Protein AF-A0A955L3F7-F1 (afdb_monomer_lite)

Foldseek 3Di:
DVVVVCVVVVHDPPQPLEEEDFDADPVRATAADPPVVVVVVVSVVVPRQYYEGEADDPPVVPPRRPDHHYTD

Radius of gyration: 12.65 Å; chains: 1; bounding box: 32×19×35 Å

Organism: NCBI:txid2099670

Structure (mmCIF, N/CA/C/O backbone):
data_AF-A0A955L3F7-F1
#
_entry.id   AF-A0A955L3F7-F1
#
loop_
_atom_site.group_PDB
_atom_site.id
_atom_site.type_symbol
_atom_site.label_atom_id
_atom_site.label_alt_id
_atom_site.label_comp_id
_atom_site.label_asym_id
_atom_site.label_entity_id
_atom_site.label_seq_id
_atom_site.pdbx_PDB_ins_code
_atom_site.Cartn_x
_atom_site.Cartn_y
_atom_site.Cartn_z
_atom_site.occupancy
_atom_site.B_iso_or_equiv
_atom_site.auth_seq_id
_atom_site.auth_comp_id
_atom_site.auth_asym_id
_atom_site.auth_atom_id
_atom_site.pdbx_PDB_model_num
ATOM 1 N N . CYS A 1 1 ? 4.197 -0.128 -6.972 1.00 86.38 1 CYS A N 1
ATOM 2 C CA . CYS A 1 1 ? 5.016 -1.091 -7.746 1.00 86.38 1 CYS A CA 1
ATOM 3 C C . CYS A 1 1 ? 4.204 -2.282 -8.269 1.00 86.38 1 CYS A C 1
ATOM 5 O O . CYS A 1 1 ? 4.431 -2.655 -9.411 1.00 86.38 1 CYS A O 1
ATOM 7 N N . ASN A 1 2 ? 3.254 -2.852 -7.509 1.00 88.19 2 ASN A N 1
ATOM 8 C CA . ASN A 1 2 ? 2.539 -4.072 -7.920 1.00 88.19 2 ASN A CA 1
ATOM 9 C C . ASN A 1 2 ? 1.866 -3.988 -9.302 1.00 88.19 2 ASN A C 1
ATOM 11 O O . ASN A 1 2 ? 2.028 -4.898 -10.098 1.00 88.19 2 ASN A O 1
ATOM 15 N N . ALA A 1 3 ? 1.212 -2.871 -9.638 1.00 90.00 3 ALA A N 1
ATOM 16 C CA . ALA A 1 3 ? 0.573 -2.693 -10.949 1.00 90.00 3 ALA A CA 1
ATOM 17 C C . ALA A 1 3 ? 1.541 -2.862 -12.142 1.00 90.00 3 ALA A C 1
ATOM 19 O O . ALA A 1 3 ? 1.169 -3.411 -13.176 1.00 90.00 3 ALA A O 1
ATOM 20 N N . ILE A 1 4 ? 2.799 -2.431 -11.989 1.00 91.81 4 ILE A N 1
ATOM 21 C CA . ILE A 1 4 ? 3.835 -2.596 -13.020 1.00 91.81 4 ILE A CA 1
ATOM 22 C C . ILE A 1 4 ? 4.220 -4.075 -13.138 1.00 91.81 4 ILE A C 1
ATOM 24 O O . ILE A 1 4 ? 4.366 -4.588 -14.244 1.00 91.81 4 ILE A O 1
ATOM 28 N N . VAL A 1 5 ? 4.356 -4.768 -12.003 1.00 91.25 5 VAL A N 1
ATOM 29 C CA . VAL A 1 5 ? 4.688 -6.199 -11.957 1.00 91.25 5 VAL A CA 1
ATOM 30 C C . VAL A 1 5 ? 3.570 -7.046 -12.566 1.00 91.25 5 VAL A C 1
ATOM 32 O O . VAL A 1 5 ? 3.867 -7.939 -13.356 1.00 91.25 5 VAL A O 1
ATOM 35 N N . ASP A 1 6 ? 2.309 -6.751 -12.246 1.00 89.88 6 ASP A N 1
ATOM 36 C CA . ASP A 1 6 ? 1.137 -7.441 -12.799 1.00 89.88 6 ASP A CA 1
ATOM 37 C C . ASP A 1 6 ? 1.101 -7.298 -14.329 1.00 89.88 6 ASP A C 1
ATOM 39 O O . ASP A 1 6 ? 0.989 -8.294 -15.049 1.00 89.88 6 ASP A O 1
ATOM 43 N N . SER A 1 7 ? 1.305 -6.070 -14.821 1.00 90.38 7 SER A N 1
ATOM 44 C CA . SER A 1 7 ? 1.393 -5.769 -16.254 1.00 90.38 7 SER A CA 1
ATOM 45 C C . SER A 1 7 ? 2.535 -6.534 -16.930 1.00 90.38 7 SER A C 1
ATOM 47 O O . SER A 1 7 ? 2.317 -7.244 -17.912 1.00 90.38 7 SER A O 1
ATOM 49 N N . TYR A 1 8 ? 3.742 -6.479 -16.357 1.00 94.12 8 TYR A N 1
ATOM 50 C CA . TYR A 1 8 ? 4.911 -7.186 -16.883 1.00 94.12 8 TYR A CA 1
ATOM 51 C C . TYR A 1 8 ? 4.695 -8.704 -16.946 1.00 94.12 8 TYR A C 1
ATOM 53 O O . TYR A 1 8 ? 5.075 -9.355 -17.920 1.00 94.12 8 TYR A O 1
ATOM 61 N N . ARG A 1 9 ? 4.049 -9.275 -15.924 1.00 92.00 9 ARG A N 1
ATOM 62 C CA . ARG A 1 9 ? 3.770 -10.712 -15.846 1.00 92.00 9 ARG A CA 1
ATOM 63 C C . ARG A 1 9 ? 2.565 -11.147 -16.681 1.00 92.00 9 ARG A C 1
ATOM 65 O O . ARG A 1 9 ? 2.336 -12.349 -16.778 1.00 92.00 9 ARG A O 1
ATOM 72 N N . ARG A 1 10 ? 1.809 -10.214 -17.279 1.00 88.38 10 ARG A N 1
ATOM 73 C CA . ARG A 1 10 ? 0.520 -10.478 -17.950 1.00 88.38 10 ARG A CA 1
ATOM 74 C C . ARG A 1 10 ? -0.441 -11.285 -17.068 1.00 88.38 10 ARG A C 1
ATOM 76 O O . ARG A 1 10 ? -1.193 -12.126 -17.554 1.00 88.38 10 ARG A O 1
ATOM 83 N N . VAL A 1 11 ? -0.386 -11.052 -15.758 1.00 83.94 11 VAL A N 1
ATOM 84 C CA . VAL A 1 11 ? -1.284 -11.684 -14.792 1.00 83.94 11 VAL A CA 1
ATOM 85 C C . VAL A 1 11 ? -2.361 -10.674 -14.455 1.00 83.94 11 VAL A C 1
ATOM 87 O O . VAL A 1 11 ? -2.074 -9.605 -13.921 1.00 83.94 11 VAL A O 1
ATOM 90 N N . GLU A 1 12 ? -3.611 -11.017 -14.746 1.00 75.12 12 GLU A N 1
ATOM 91 C CA . GLU A 1 12 ? -4.730 -10.246 -14.222 1.00 75.12 12 GLU A CA 1
ATOM 92 C C . GLU A 1 12 ? -4.747 -10.358 -12.703 1.00 75.12 12 GLU A C 1
ATOM 94 O O . GLU A 1 12 ? -4.606 -11.450 -12.141 1.00 75.12 12 GLU A O 1
ATOM 99 N N . ASN A 1 13 ? -4.923 -9.225 -12.029 1.00 68.75 13 ASN A N 1
ATOM 100 C CA . ASN A 1 13 ? -4.983 -9.199 -10.581 1.00 68.75 13 ASN A CA 1
ATOM 101 C C . ASN A 1 13 ? -6.262 -9.912 -10.111 1.00 68.75 13 ASN A C 1
ATOM 103 O O . ASN A 1 13 ? -7.344 -9.334 -10.032 1.00 68.75 13 ASN A O 1
ATOM 107 N N . ARG A 1 14 ? -6.134 -11.215 -9.833 1.00 64.44 14 ARG A N 1
ATOM 108 C CA . ARG A 1 14 ? -7.250 -12.089 -9.438 1.00 64.44 14 ARG A CA 1
ATOM 109 C C . ARG A 1 14 ? -7.813 -11.737 -8.061 1.00 64.44 14 ARG A C 1
ATOM 111 O O . ARG A 1 14 ? -8.894 -12.205 -7.712 1.00 64.44 14 ARG A O 1
ATOM 118 N N . GLN A 1 15 ? -7.098 -10.936 -7.269 1.00 72.31 15 GLN A N 1
ATOM 119 C CA . GLN A 1 15 ? -7.545 -10.505 -5.949 1.00 72.31 15 GLN A CA 1
ATOM 120 C C . GLN A 1 15 ? -8.222 -9.142 -6.056 1.00 72.31 15 GLN A C 1
ATOM 122 O O . GLN A 1 15 ? -7.623 -8.098 -5.798 1.00 72.31 15 GLN A O 1
ATOM 127 N N . LYS A 1 16 ? -9.508 -9.167 -6.420 1.00 77.44 16 LYS A N 1
ATOM 128 C CA . LYS A 1 16 ? -10.380 -8.000 -6.257 1.00 77.44 16 LYS A CA 1
ATOM 129 C C . LYS A 1 16 ? -10.339 -7.562 -4.785 1.00 77.44 16 LYS A C 1
ATOM 131 O O . LYS A 1 16 ? -10.257 -8.410 -3.897 1.00 77.44 16 LYS A O 1
ATOM 136 N N . ASN A 1 17 ? -10.349 -6.252 -4.546 1.00 87.00 17 ASN A N 1
ATOM 137 C CA . ASN A 1 17 ? -10.347 -5.648 -3.206 1.00 87.00 17 ASN A CA 1
ATOM 138 C C . ASN A 1 17 ? -9.074 -5.908 -2.370 1.00 87.00 17 ASN A C 1
ATOM 140 O O . ASN A 1 17 ? -9.127 -5.947 -1.138 1.00 87.00 17 ASN A O 1
ATOM 144 N N . LEU A 1 18 ? -7.917 -6.057 -3.026 1.00 86.44 18 LEU A N 1
ATOM 145 C CA . LEU A 1 18 ? -6.603 -6.089 -2.377 1.00 86.44 18 LEU A CA 1
ATOM 146 C C . LEU A 1 18 ? -5.979 -4.689 -2.317 1.00 86.44 18 LEU A C 1
ATOM 148 O O . LEU A 1 18 ? -5.787 -4.044 -3.346 1.00 86.44 18 LEU A O 1
ATOM 152 N N . MET A 1 19 ? -5.577 -4.255 -1.122 1.00 88.44 19 MET A N 1
ATOM 1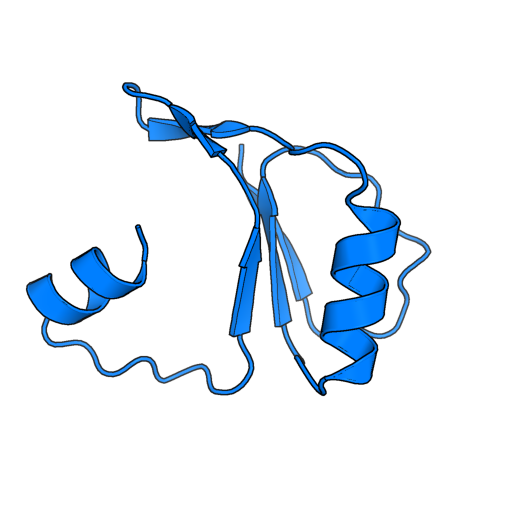53 C CA . MET A 1 19 ? -4.752 -3.061 -0.930 1.00 88.44 19 MET A CA 1
ATOM 154 C C . MET A 1 19 ? -3.338 -3.444 -0.487 1.00 88.44 19 MET A C 1
ATOM 156 O O . MET A 1 19 ? -3.151 -4.347 0.323 1.00 88.44 19 MET A O 1
ATOM 160 N N . MET A 1 20 ? -2.327 -2.734 -0.989 1.00 88.81 20 MET A N 1
ATOM 161 C CA . MET A 1 20 ? -0.937 -2.874 -0.549 1.00 88.81 20 MET A CA 1
ATOM 162 C C . MET A 1 20 ? -0.404 -1.517 -0.089 1.00 88.81 20 MET A C 1
ATOM 164 O O . MET A 1 20 ? -0.531 -0.534 -0.818 1.00 88.81 20 MET A O 1
ATOM 168 N N . ILE A 1 21 ? 0.201 -1.456 1.098 1.00 89.31 21 ILE A N 1
ATOM 169 C CA . ILE A 1 21 ? 0.721 -0.218 1.690 1.00 89.31 21 ILE A CA 1
ATOM 170 C C . ILE A 1 21 ? 2.139 -0.449 2.214 1.00 89.31 21 ILE A C 1
ATOM 172 O O . ILE A 1 21 ? 2.367 -1.264 3.105 1.00 89.31 21 ILE A O 1
ATOM 176 N N . GLY A 1 22 ? 3.098 0.311 1.702 1.00 88.81 22 GLY A N 1
ATOM 177 C CA . GLY A 1 22 ? 4.479 0.260 2.161 1.00 88.81 22 GLY A CA 1
ATOM 178 C C . GLY A 1 22 ? 5.412 0.981 1.203 1.00 88.81 22 GLY A C 1
ATOM 179 O O . GLY A 1 22 ? 5.076 1.207 0.040 1.00 88.81 22 GLY A O 1
ATOM 180 N N . GLU A 1 23 ? 6.590 1.325 1.700 1.00 89.62 23 GLU A N 1
ATOM 181 C CA . GLU A 1 23 ? 7.681 1.848 0.883 1.00 89.62 23 GLU A CA 1
ATOM 182 C C . GLU A 1 23 ? 8.589 0.704 0.450 1.00 89.62 23 GLU A C 1
ATOM 184 O O . GLU A 1 23 ? 8.921 -0.162 1.257 1.00 89.62 23 GLU A O 1
ATOM 189 N N . VAL A 1 24 ? 9.017 0.710 -0.810 1.00 90.56 24 VAL A N 1
ATOM 190 C CA . VAL A 1 24 ? 9.961 -0.282 -1.336 1.00 90.56 24 VAL A CA 1
ATOM 191 C C . VAL A 1 24 ? 11.339 0.363 -1.417 1.00 90.56 24 VAL A C 1
ATOM 193 O O . VAL A 1 24 ? 11.517 1.362 -2.110 1.00 90.56 24 VAL A O 1
ATOM 196 N N . GLY A 1 25 ? 12.307 -0.193 -0.689 1.00 89.12 25 GLY A N 1
ATOM 197 C CA . GLY A 1 25 ? 13.707 0.209 -0.783 1.00 89.12 25 GLY A CA 1
ATOM 198 C C . GLY A 1 25 ? 14.383 -0.351 -2.035 1.00 89.12 25 GLY A C 1
ATOM 199 O O . GLY A 1 25 ? 13.911 -1.318 -2.631 1.00 89.12 25 GLY A O 1
ATOM 200 N N . LEU A 1 26 ? 15.530 0.222 -2.407 1.00 92.19 26 LEU A N 1
ATOM 201 C CA . LEU A 1 26 ? 16.310 -0.214 -3.575 1.00 92.19 26 LEU A CA 1
ATOM 202 C C . LEU A 1 26 ? 16.746 -1.685 -3.485 1.00 92.19 26 LEU A C 1
ATOM 204 O O . LEU A 1 26 ? 16.781 -2.380 -4.493 1.00 92.19 26 LEU A O 1
ATOM 208 N N . SER A 1 27 ? 17.008 -2.175 -2.271 1.00 90.06 27 SER A N 1
ATOM 209 C CA . SER A 1 27 ? 17.359 -3.575 -2.006 1.00 90.06 27 SER A CA 1
ATOM 210 C C . SER A 1 27 ? 16.149 -4.521 -1.985 1.00 90.06 27 SER A C 1
ATOM 212 O O . SER A 1 27 ? 16.296 -5.689 -1.639 1.00 90.06 27 SER A O 1
ATOM 214 N N . GLY A 1 28 ? 14.943 -4.031 -2.289 1.00 84.88 28 GLY A N 1
ATOM 215 C CA . GLY A 1 28 ? 13.709 -4.820 -2.274 1.00 84.88 28 GLY A CA 1
ATOM 216 C C . GLY A 1 28 ? 13.081 -5.015 -0.889 1.00 84.88 28 GLY A C 1
ATOM 217 O O . GLY A 1 28 ? 12.092 -5.732 -0.769 1.00 84.88 28 GLY A O 1
ATOM 218 N N . ASN A 1 29 ? 13.610 -4.372 0.155 1.00 87.19 29 ASN A N 1
ATOM 219 C CA . ASN A 1 29 ? 13.018 -4.393 1.493 1.00 87.19 29 ASN A CA 1
ATOM 220 C C . ASN A 1 29 ? 11.745 -3.529 1.543 1.00 87.19 29 ASN A C 1
ATOM 222 O O . ASN A 1 29 ? 11.722 -2.436 0.969 1.00 87.19 29 ASN A O 1
ATOM 226 N N . VAL A 1 30 ? 10.716 -3.960 2.279 1.00 87.81 30 VAL A N 1
ATOM 227 C CA . VAL A 1 30 ? 9.466 -3.191 2.418 1.00 87.81 30 VAL A CA 1
ATOM 228 C C . VAL A 1 30 ? 9.383 -2.540 3.799 1.00 87.81 30 VAL A C 1
ATOM 230 O O . VAL A 1 30 ? 9.364 -3.222 4.821 1.00 87.81 30 VAL A O 1
ATOM 233 N N . LYS A 1 31 ? 9.322 -1.206 3.847 1.00 86.56 31 LYS A N 1
ATOM 234 C CA . LYS A 1 31 ? 9.243 -0.422 5.090 1.00 86.56 31 LYS A CA 1
ATOM 235 C C . LYS A 1 31 ? 7.811 0.013 5.406 1.00 86.56 31 LYS A C 1
ATOM 237 O O . LYS 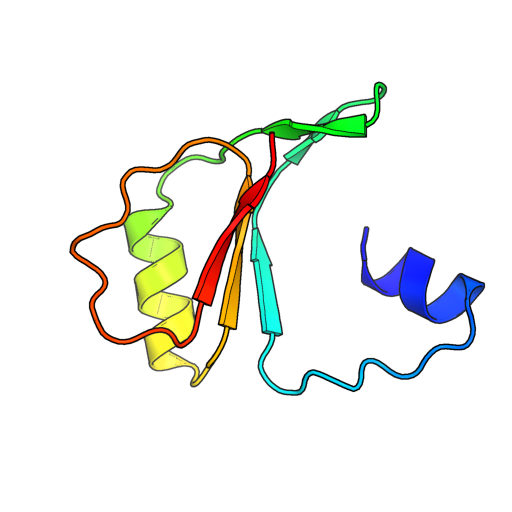A 1 31 ? 6.973 0.178 4.517 1.00 86.56 31 LYS A O 1
ATOM 242 N N . THR A 1 32 ? 7.543 0.203 6.696 1.00 86.56 32 THR A N 1
ATOM 243 C CA . THR A 1 32 ? 6.282 0.762 7.202 1.00 86.56 32 THR A CA 1
ATOM 244 C C . THR A 1 32 ? 6.197 2.258 6.900 1.00 86.56 32 THR A C 1
ATOM 246 O O . THR A 1 32 ? 7.204 2.956 6.981 1.00 86.56 32 THR A O 1
ATOM 249 N N . VAL A 1 33 ? 4.993 2.755 6.607 1.00 88.19 33 VAL A N 1
ATOM 250 C CA . VAL A 1 33 ? 4.722 4.191 6.423 1.00 88.19 33 VAL A CA 1
ATOM 251 C C . VAL A 1 33 ? 4.057 4.807 7.664 1.00 88.19 33 VAL A C 1
ATOM 253 O O . VAL A 1 33 ? 3.495 4.082 8.486 1.00 88.19 33 VAL A O 1
ATOM 256 N N . PRO A 1 34 ? 4.071 6.13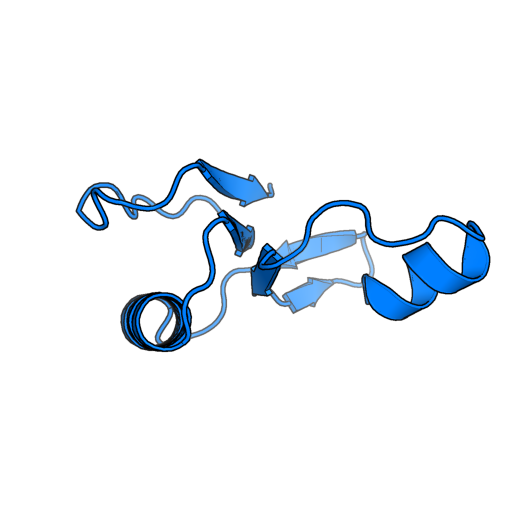8 7.839 1.00 87.88 34 PRO A N 1
ATOM 257 C CA . PRO A 1 34 ? 3.351 6.787 8.932 1.00 87.88 34 PRO A CA 1
ATOM 258 C C . PRO A 1 34 ? 1.823 6.604 8.850 1.00 87.88 34 PRO A C 1
ATOM 260 O O . PRO A 1 34 ? 1.249 6.466 7.764 1.00 87.88 34 PRO A O 1
ATOM 263 N N . ARG A 1 35 ? 1.159 6.679 10.016 1.00 88.31 35 ARG A N 1
ATOM 264 C CA . ARG A 1 35 ? -0.314 6.670 10.177 1.00 88.31 35 ARG A CA 1
ATOM 265 C C . ARG A 1 35 ? -1.019 5.441 9.580 1.00 88.31 35 ARG A C 1
ATOM 267 O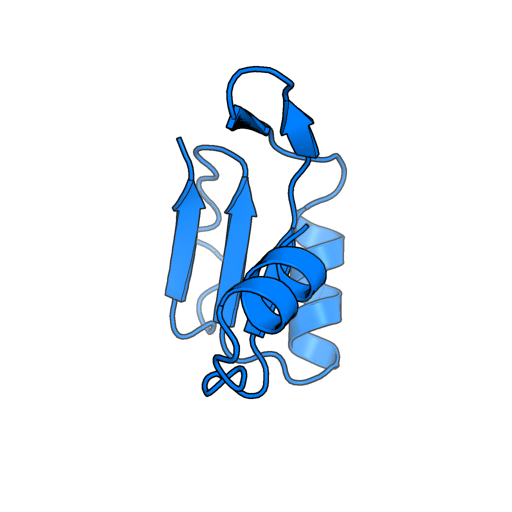 O . ARG A 1 35 ? -2.101 5.536 9.006 1.00 88.31 35 ARG A O 1
ATOM 274 N N . MET A 1 36 ? -0.421 4.260 9.739 1.00 85.25 36 MET A N 1
ATOM 275 C CA . MET A 1 36 ? -0.971 3.008 9.198 1.00 85.25 36 MET A CA 1
ATOM 276 C C . MET A 1 36 ? -2.381 2.683 9.681 1.00 85.25 36 MET A C 1
ATOM 278 O O . MET A 1 36 ? -3.189 2.218 8.887 1.00 85.25 36 MET A O 1
ATOM 282 N N . THR A 1 37 ? -2.699 2.948 10.948 1.00 83.94 37 THR A N 1
ATOM 283 C CA . THR A 1 37 ? -4.032 2.674 11.504 1.00 83.94 37 THR A CA 1
ATOM 284 C C . THR A 1 37 ? -5.129 3.440 10.762 1.00 83.94 37 THR A C 1
ATOM 286 O O . THR A 1 37 ? -6.138 2.850 10.395 1.00 83.94 37 THR A O 1
ATOM 289 N N . GLU A 1 38 ? -4.914 4.728 10.476 1.00 88.19 38 GLU A N 1
ATOM 290 C CA . GLU A 1 38 ? -5.863 5.563 9.724 1.00 88.19 38 GLU A CA 1
ATOM 291 C C . GLU A 1 38 ? -6.057 5.033 8.299 1.00 88.19 38 GLU A C 1
ATOM 293 O O . GLU A 1 38 ? -7.185 4.863 7.843 1.00 88.19 38 GLU A O 1
ATOM 298 N N . ARG A 1 39 ? -4.956 4.687 7.620 1.00 88.25 39 ARG A N 1
ATOM 299 C CA . ARG A 1 39 ? -4.988 4.142 6.253 1.00 88.25 39 ARG A CA 1
ATOM 300 C C . ARG A 1 39 ? -5.716 2.801 6.182 1.00 88.25 39 ARG A C 1
ATOM 302 O O . ARG A 1 39 ? -6.492 2.571 5.261 1.00 88.25 39 ARG A O 1
ATOM 309 N N . ILE A 1 40 ? -5.481 1.929 7.163 1.00 85.69 40 ILE A N 1
ATOM 310 C CA . ILE A 1 40 ? -6.163 0.637 7.282 1.00 85.69 40 ILE A CA 1
ATOM 311 C C . ILE A 1 40 ? -7.663 0.846 7.538 1.00 85.69 40 ILE A C 1
ATOM 313 O O . ILE A 1 40 ? -8.479 0.152 6.938 1.00 85.69 40 ILE A O 1
ATOM 317 N N . ASN A 1 41 ? -8.045 1.803 8.387 1.00 86.38 41 ASN A N 1
ATOM 318 C CA . ASN A 1 41 ? -9.453 2.109 8.648 1.00 86.38 41 ASN A CA 1
ATOM 319 C C . ASN A 1 41 ? -10.172 2.643 7.404 1.00 86.38 41 ASN A C 1
ATOM 321 O O . ASN A 1 41 ? -11.292 2.219 7.123 1.00 86.38 41 ASN A O 1
ATOM 325 N N . GLU A 1 42 ? -9.522 3.506 6.626 1.00 90.12 42 GLU A N 1
ATOM 326 C CA . GLU A 1 42 ? -10.102 4.019 5.382 1.00 90.12 42 GLU A CA 1
ATOM 327 C C . GLU A 1 42 ? -10.246 2.917 4.326 1.00 90.12 42 GLU A C 1
ATOM 329 O O . GLU A 1 42 ? -11.291 2.782 3.695 1.00 90.12 42 GLU A O 1
ATOM 334 N N . ALA A 1 43 ? -9.246 2.044 4.197 1.00 87.25 43 ALA A N 1
ATOM 335 C CA . ALA A 1 43 ? -9.334 0.875 3.327 1.00 87.25 43 ALA A CA 1
ATOM 336 C C . ALA A 1 43 ? -10.515 -0.039 3.704 1.00 87.25 43 ALA A C 1
ATOM 338 O O . ALA A 1 43 ? -11.223 -0.543 2.836 1.00 87.25 43 ALA A O 1
ATOM 339 N N . ARG A 1 44 ? -10.790 -0.207 5.001 1.00 83.25 44 ARG A N 1
ATOM 340 C CA . ARG A 1 44 ? -11.972 -0.953 5.462 1.00 83.25 44 ARG A CA 1
ATOM 341 C C . ARG A 1 44 ? -13.270 -0.257 5.071 1.00 83.25 44 ARG A C 1
ATOM 343 O O . ARG A 1 44 ? -14.188 -0.921 4.604 1.00 83.25 44 ARG A O 1
ATOM 350 N N . ARG A 1 45 ? -13.344 1.066 5.236 1.00 87.56 45 ARG A N 1
ATOM 351 C CA . ARG A 1 45 ? -14.514 1.866 4.846 1.00 87.56 45 ARG A CA 1
ATOM 352 C C . ARG A 1 45 ? -14.811 1.758 3.346 1.00 87.56 45 ARG A C 1
ATOM 354 O O . ARG A 1 45 ? -15.974 1.749 2.963 1.00 87.56 45 ARG A O 1
ATOM 361 N N . LEU A 1 46 ? -13.773 1.647 2.520 1.00 90.44 46 LEU A N 1
ATOM 362 C CA . LEU A 1 46 ? -13.879 1.506 1.065 1.00 90.44 46 LEU A CA 1
ATOM 363 C C . LEU A 1 46 ? -14.160 0.066 0.591 1.00 90.44 46 LEU A C 1
ATOM 365 O O . LEU A 1 46 ? -14.324 -0.143 -0.608 1.00 90.44 46 LEU A O 1
ATOM 369 N N . GLY A 1 47 ? -14.231 -0.917 1.497 1.00 86.69 47 GLY A N 1
ATOM 370 C CA . GLY A 1 47 ? -14.568 -2.305 1.158 1.00 86.69 47 GLY A CA 1
ATOM 371 C C . GLY A 1 47 ? -13.385 -3.165 0.701 1.00 86.69 47 GLY A C 1
ATOM 372 O O . GLY A 1 47 ? -13.570 -4.093 -0.081 1.00 86.69 47 GLY A O 1
ATOM 373 N N . PHE A 1 48 ? -12.163 -2.870 1.157 1.00 87.50 48 PHE A N 1
ATOM 374 C CA . PHE A 1 48 ? -11.012 -3.743 0.910 1.00 87.50 48 PHE A CA 1
ATOM 375 C C . PHE A 1 48 ? -10.990 -4.937 1.877 1.00 87.50 48 PHE A C 1
ATOM 377 O O . PHE A 1 48 ? -10.903 -4.768 3.095 1.00 87.50 48 PHE A O 1
ATOM 384 N N . ASP A 1 49 ? -10.989 -6.152 1.323 1.00 81.75 49 ASP A N 1
ATOM 385 C CA . ASP A 1 49 ? -11.085 -7.410 2.081 1.00 81.75 49 ASP A CA 1
ATOM 386 C C . ASP A 1 49 ? -9.716 -7.935 2.538 1.00 81.75 49 ASP A C 1
ATOM 388 O O . ASP A 1 49 ? -9.610 -8.739 3.473 1.00 81.75 49 ASP A O 1
ATOM 392 N N . ARG A 1 50 ? -8.647 -7.491 1.865 1.00 82.88 50 ARG A N 1
ATOM 393 C CA . ARG A 1 50 ? -7.256 -7.858 2.151 1.00 82.88 50 ARG A CA 1
ATOM 394 C C . ARG A 1 50 ? -6.340 -6.651 2.083 1.00 82.88 50 ARG A C 1
ATOM 396 O O . ARG A 1 50 ? -6.402 -5.866 1.139 1.00 82.88 50 ARG A O 1
ATOM 403 N N . ILE A 1 51 ? -5.440 -6.549 3.061 1.00 85.38 51 ILE A N 1
ATOM 404 C CA . ILE A 1 51 ? -4.461 -5.465 3.130 1.00 85.38 51 ILE A CA 1
ATOM 405 C C . ILE A 1 51 ? -3.073 -6.041 3.413 1.00 85.38 51 ILE A C 1
ATOM 407 O O . ILE A 1 51 ? -2.838 -6.650 4.453 1.00 85.38 51 ILE A O 1
ATOM 411 N N . VAL A 1 52 ? -2.133 -5.826 2.498 1.00 86.62 52 VAL A N 1
ATOM 412 C CA . VAL A 1 52 ? -0.713 -6.166 2.666 1.00 86.62 52 VAL A CA 1
ATOM 413 C C . VAL A 1 52 ? 0.026 -4.931 3.154 1.00 86.62 52 VAL A C 1
ATOM 415 O O . VAL A 1 52 ? -0.136 -3.850 2.586 1.00 86.62 52 VAL A O 1
ATOM 418 N N . VAL A 1 53 ? 0.840 -5.076 4.199 1.00 85.56 53 VAL A N 1
ATOM 419 C CA . VAL A 1 53 ? 1.526 -3.947 4.835 1.00 85.56 53 VAL A CA 1
ATOM 420 C C . VAL A 1 53 ? 3.024 -4.198 4.984 1.00 85.56 53 VAL A C 1
ATOM 422 O O . VAL A 1 53 ? 3.468 -5.313 5.258 1.00 85.56 53 VAL A O 1
ATOM 425 N N . GLY A 1 54 ? 3.816 -3.144 4.809 1.00 82.50 54 GLY A N 1
ATOM 426 C CA . GLY A 1 54 ? 5.255 -3.172 5.057 1.00 82.50 54 GLY A CA 1
ATOM 427 C C . GLY A 1 54 ? 5.603 -3.218 6.545 1.00 82.50 54 GLY A C 1
ATOM 428 O O . GLY A 1 54 ? 5.101 -2.409 7.330 1.00 82.50 54 GLY A O 1
ATOM 429 N N . GLY A 1 55 ? 6.518 -4.113 6.918 1.00 73.44 55 GLY A N 1
ATOM 430 C CA . GLY A 1 55 ? 7.072 -4.241 8.264 1.00 73.44 55 GLY A CA 1
ATOM 431 C C . GLY A 1 55 ? 6.245 -5.101 9.228 1.00 73.44 55 GLY A C 1
ATOM 432 O O . GLY A 1 55 ? 5.097 -5.475 8.981 1.00 73.44 55 GLY A O 1
ATOM 433 N N . LYS A 1 56 ? 6.851 -5.431 10.379 1.00 61.81 56 LYS A N 1
ATOM 434 C CA . LYS A 1 56 ? 6.229 -6.230 11.451 1.00 61.81 56 LYS A CA 1
ATOM 435 C C . LYS A 1 56 ? 5.251 -5.395 12.259 1.00 61.81 56 LYS A C 1
ATOM 437 O O . LYS A 1 56 ? 5.516 -5.016 13.401 1.00 61.81 56 LYS A O 1
ATOM 442 N N . ALA A 1 57 ? 4.101 -5.121 11.689 1.00 56.34 57 ALA A N 1
ATOM 443 C CA . ALA A 1 57 ? 3.085 -4.445 12.441 1.00 56.34 57 ALA A CA 1
ATOM 444 C C . ALA A 1 57 ? 2.216 -5.408 13.250 1.00 56.34 57 ALA A C 1
ATOM 446 O O . ALA A 1 57 ? 1.536 -6.280 12.712 1.00 56.34 57 ALA A O 1
ATOM 447 N N . LYS A 1 58 ? 2.188 -5.210 14.570 1.00 57.69 58 LYS A N 1
ATOM 448 C CA . LYS A 1 58 ? 1.228 -5.853 15.475 1.00 57.69 58 LYS A CA 1
ATOM 449 C C . LYS A 1 58 ? -0.160 -5.203 15.328 1.00 57.69 58 LYS A C 1
ATOM 451 O O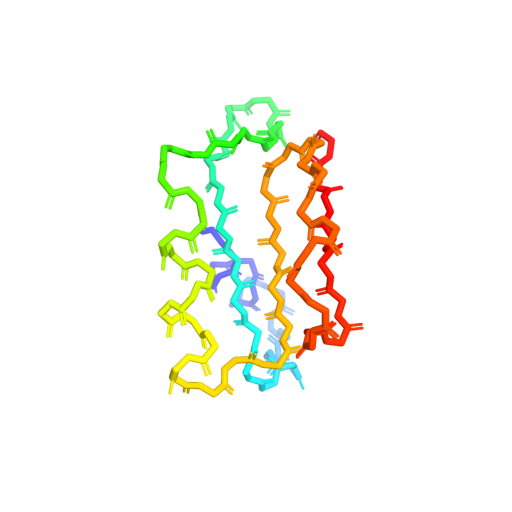 . LYS A 1 58 ? -0.705 -4.698 16.303 1.00 57.69 58 LYS A O 1
ATOM 456 N N . TYR A 1 59 ? -0.760 -5.207 14.136 1.00 62.72 59 TYR A N 1
ATOM 457 C CA . TYR A 1 59 ? -2.121 -4.683 13.912 1.00 62.72 59 TYR A CA 1
ATOM 458 C C . TYR A 1 59 ? -3.205 -5.690 14.352 1.00 62.72 59 TYR A C 1
ATOM 460 O O . TYR A 1 59 ? -4.180 -5.928 13.647 1.00 62.72 59 TYR A O 1
ATOM 468 N N . LYS A 1 60 ? -3.028 -6.296 15.538 1.00 48.66 60 LYS A N 1
ATOM 469 C CA . LYS A 1 60 ? -3.893 -7.356 16.093 1.00 48.66 60 LYS A CA 1
ATOM 470 C C . LYS A 1 60 ? -5.323 -6.897 16.412 1.00 48.66 60 LYS A C 1
ATOM 472 O O . LYS A 1 60 ? -6.209 -7.736 16.466 1.00 48.66 60 LYS A O 1
ATOM 477 N N . ASN A 1 61 ? -5.546 -5.595 16.605 1.00 46.88 61 ASN A N 1
ATOM 478 C CA . ASN A 1 61 ? -6.858 -5.029 16.954 1.00 46.88 61 ASN A CA 1
ATOM 479 C C . ASN A 1 61 ? -7.722 -4.651 15.739 1.00 46.88 61 ASN A C 1
ATOM 481 O O . ASN A 1 61 ? -8.781 -4.054 15.901 1.00 46.88 61 ASN A O 1
ATOM 485 N N . VAL A 1 62 ? -7.289 -4.979 14.518 1.00 53.78 62 VAL A N 1
ATOM 486 C CA . VAL A 1 62 ? -8.081 -4.753 13.303 1.00 53.78 62 VAL A CA 1
ATOM 487 C C . VAL A 1 62 ? -8.732 -6.078 12.888 1.00 53.78 62 VAL A C 1
ATOM 489 O O . VAL A 1 62 ? -8.393 -6.697 11.885 1.00 53.78 62 VAL A O 1
ATOM 492 N N . THR A 1 63 ? -9.651 -6.545 13.727 1.00 44.62 63 THR A N 1
ATOM 493 C CA . THR A 1 63 ? -10.169 -7.922 13.836 1.00 44.62 63 THR A CA 1
ATOM 494 C C . THR A 1 63 ? -11.063 -8.403 12.679 1.00 44.62 63 THR A C 1
ATOM 496 O O . THR A 1 63 ? -11.747 -9.403 12.823 1.00 44.62 63 THR A O 1
ATOM 499 N N . ASN A 1 64 ? -11.109 -7.718 11.530 1.00 47.12 64 ASN A N 1
ATOM 500 C CA . ASN A 1 64 ? -12.073 -8.060 10.465 1.00 47.12 64 ASN A CA 1
ATOM 501 C C . ASN A 1 64 ? -11.520 -7.888 9.035 1.00 47.12 64 ASN A C 1
ATOM 503 O O . ASN A 1 64 ? -12.24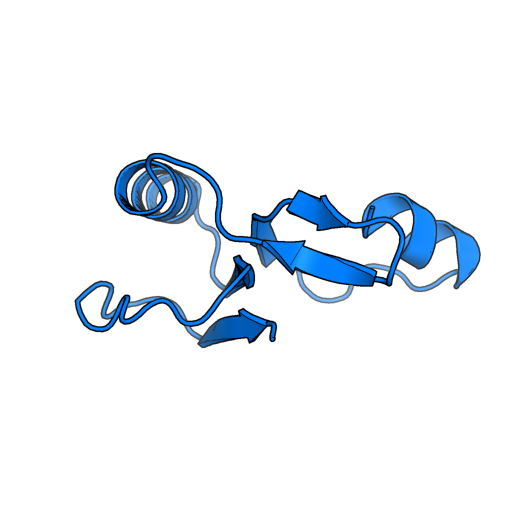6 -7.475 8.143 1.00 47.12 64 ASN A O 1
ATOM 507 N N . ILE A 1 65 ? -10.214 -8.070 8.824 1.00 51.81 65 ILE A N 1
ATOM 508 C CA . ILE A 1 65 ? -9.636 -8.203 7.471 1.00 51.81 65 ILE A CA 1
ATOM 509 C C . ILE A 1 65 ? -9.195 -9.655 7.321 1.00 51.81 65 ILE A C 1
ATOM 511 O O . ILE A 1 65 ? -8.570 -10.198 8.231 1.00 51.81 65 ILE A O 1
ATOM 515 N N . ALA A 1 66 ? -9.496 -10.272 6.177 1.00 49.88 66 ALA A N 1
ATOM 516 C CA . ALA A 1 66 ? -9.249 -11.693 5.934 1.00 49.88 66 ALA A CA 1
ATOM 517 C C . ALA A 1 66 ? -7.757 -12.076 6.013 1.00 49.88 66 ALA A C 1
ATOM 519 O O . ALA A 1 66 ? -7.423 -13.229 6.274 1.00 49.88 66 ALA A O 1
ATOM 520 N N . SER A 1 67 ? -6.842 -11.126 5.795 1.00 56.50 67 SER A N 1
ATOM 521 C CA . SER A 1 67 ? -5.411 -11.318 6.033 1.00 56.50 67 SER A CA 1
ATOM 522 C C . SER A 1 67 ? -4.671 -9.978 6.056 1.00 56.50 67 SER A C 1
ATOM 524 O O . SER A 1 67 ? -4.738 -9.226 5.080 1.00 56.50 67 SER A O 1
ATOM 526 N N . ILE A 1 68 ? -3.963 -9.687 7.153 1.00 61.06 68 ILE A N 1
ATOM 527 C CA . ILE A 1 68 ? -2.918 -8.655 7.188 1.00 61.06 68 ILE A CA 1
ATOM 528 C C . ILE A 1 68 ? -1.577 -9.374 7.094 1.00 61.06 68 ILE A C 1
ATOM 530 O O . ILE A 1 68 ? -1.170 -10.061 8.031 1.00 61.06 68 ILE A O 1
ATOM 534 N N . ILE A 1 69 ? -0.894 -9.219 5.961 1.00 67.12 69 ILE A N 1
ATOM 535 C CA . ILE A 1 69 ? 0.414 -9.838 5.725 1.00 67.12 69 ILE A CA 1
ATOM 536 C C . ILE A 1 69 ? 1.484 -8.770 5.927 1.00 67.12 69 ILE A C 1
ATOM 538 O O . ILE A 1 69 ? 1.536 -7.796 5.177 1.00 67.12 69 ILE A O 1
ATOM 542 N N . GLY A 1 70 ? 2.318 -8.954 6.952 1.00 60.28 70 GLY A N 1
ATOM 543 C CA . GLY A 1 70 ? 3.501 -8.129 7.190 1.00 60.28 70 GLY A CA 1
ATOM 544 C C . GLY A 1 70 ? 4.678 -8.635 6.363 1.00 60.28 70 GLY A C 1
ATOM 545 O O . GLY A 1 70 ? 5.147 -9.752 6.589 1.00 60.28 70 GLY A O 1
ATOM 546 N N . LEU A 1 71 ? 5.153 -7.826 5.418 1.00 64.69 71 LEU A N 1
ATOM 547 C CA . LEU A 1 71 ? 6.357 -8.132 4.642 1.00 64.69 71 LEU A CA 1
ATOM 548 C C . LEU A 1 71 ? 7.615 -7.743 5.431 1.00 64.69 71 LEU A C 1
ATOM 550 O O . LEU A 1 71 ? 7.614 -6.747 6.160 1.00 64.69 71 LEU A O 1
ATOM 554 N N . LYS A 1 72 ? 8.656 -8.576 5.325 1.00 56.75 72 LYS A N 1
ATOM 555 C CA . LYS A 1 72 ? 9.934 -8.410 6.028 1.00 56.75 72 LYS A CA 1
ATOM 556 C C . LYS A 1 72 ? 10.875 -7.470 5.276 1.00 56.75 72 LYS A C 1
ATOM 558 O O . LYS A 1 72 ? 10.808 -7.438 4.028 1.00 56.75 72 LYS A O 1
#

InterPro domains:
  IPR014721 Small ribosomal subunit protein uS5 domain 2-type fold, subgroup [G3DSA:3.30.230.10] (1-69)
  IPR020568 Ribosomal protein uS5 domain 2-type superfamily [SSF54211] (3-54)

Secondary structure (DSSP, 8-state):
-HHHHHHHHT-----TTEEEE-EEPTTS-EEPPTTHHHHHHHHHHTT-SEEEEES----TT-TT-S-EEEE-

Sequence (72 aa):
CNAIVDSYRRVENRQKNLMMIGEVGLSGNVKTVPRMTERINEARRLGFDRIVVGGKAKYKNVTNIASIIGLK

pLDDT: mean 78.87, std 14.15, range [44.62, 94.12]